Protein 3DXR (pdb70)

CATH classification: 1.10.287.810

Organism: Saccharomyces cerevisiae (strain ATCC 204508 / S288c) (NCBI:txid559292)

Radius of gyration: 17.98 Å; Cα contacts (8 Å, |Δi|>4): 72; chains: 2; bounding box: 38×53×48 Å

Structure (mmCIF, N/CA/C/O backbone):
data_3DXR
#
_entry.id   3DXR
#
_cell.length_a   58.198
_cell.length_b   58.198
_cell.length_c   243.731
_cell.angle_alpha   90.000
_cell.angle_beta   90.000
_cell.angle_gamma   120.000
#
_symmetry.space_group_name_H-M   'H 3 2'
#
loop_
_entity.id
_entity.type
_entity.pdbx_description
1 polymer 'Mitochondrial import inner membrane translocase subunit TIM9'
2 polymer 'Mitochondrial import inner membrane translocase subunit TIM10'
3 water water
#
loop_
_atom_site.group_PDB
_atom_site.id
_atom_site.type_symbol
_atom_site.label_atom_id
_atom_site.label_alt_id
_atom_site.label_comp_id
_atom_site.label_asym_id
_atom_site.label_entity_id
_atom_site.label_seq_id
_atom_site.pdbx_PDB_ins_code
_atom_site.Cartn_x
_atom_site.Cartn_y
_atom_site.Cartn_z
_atom_site.occupancy
_atom_site.B_iso_or_equiv
_atom_site.auth_seq_id
_atom_site.auth_comp_id
_atom_site.auth_asym_id
_atom_site.auth_atom_id
_atom_site.pdbx_PDB_model_num
ATOM 1 N N . PHE A 1 14 ? 16.830 -16.976 -0.063 1.00 129.91 12 PHE A N 1
ATOM 2 C CA . PHE A 1 14 ? 16.952 -18.374 -0.567 1.00 128.80 12 PHE A CA 1
ATOM 3 C C . PHE A 1 14 ? 16.011 -19.315 0.158 1.00 129.94 12 PHE A C 1
ATOM 4 O O . PHE A 1 14 ? 15.186 -18.902 0.974 1.00 130.87 12 PHE A O 1
ATOM 6 N N . GLN A 1 15 ? 16.154 -20.589 -0.179 1.00 130.02 13 GLN A N 1
ATOM 7 C CA . GLN A 1 15 ? 15.398 -21.680 0.411 1.00 128.09 13 GLN A CA 1
ATOM 8 C C . GLN A 1 15 ? 16.527 -22.642 0.736 1.00 128.83 13 GLN A C 1
ATOM 9 O O . GLN A 1 15 ? 16.464 -23.418 1.689 1.00 128.49 13 GLN A O 1
ATOM 11 N N . LYS A 1 16 ? 17.575 -22.553 -0.081 1.00 128.74 14 LYS A N 1
ATOM 12 C CA . LYS A 1 16 ? 18.767 -23.366 0.082 1.00 128.46 14 LYS A CA 1
ATOM 13 C C . LYS A 1 16 ? 19.440 -22.915 1.370 1.00 129.43 14 LYS A C 1
ATOM 14 O O . LYS A 1 16 ? 20.044 -23.719 2.080 1.00 132.23 14 LYS A O 1
ATOM 16 N N . VAL A 1 17 ? 19.332 -21.621 1.665 1.00 128.54 15 VAL A N 1
ATOM 17 C CA . VAL A 1 17 ? 19.914 -21.078 2.884 1.00 124.80 15 VAL A CA 1
ATOM 18 C C . VAL A 1 17 ? 19.180 -21.679 4.074 1.00 121.98 15 VAL A C 1
ATOM 19 O O . VAL A 1 17 ? 19.799 -22.045 5.070 1.00 124.43 15 VAL A O 1
ATOM 23 N N . VAL A 1 18 ? 17.860 -21.789 3.959 1.00 118.19 16 VAL A N 1
ATOM 24 C CA . VAL A 1 18 ? 17.045 -22.349 5.030 1.00 117.37 16 VAL A CA 1
ATOM 25 C C . VAL A 1 18 ? 17.475 -23.777 5.350 1.00 117.03 16 VAL A C 1
ATOM 26 O O . VAL A 1 18 ? 17.636 -24.137 6.516 1.00 117.51 16 VAL A O 1
ATOM 30 N N . GLU A 1 19 ? 17.658 -24.586 4.311 1.00 116.04 17 GLU A N 1
ATOM 31 C CA . GLU A 1 19 ? 18.072 -25.972 4.488 1.00 114.92 17 GLU A CA 1
ATOM 32 C C . GLU A 1 19 ? 19.449 -26.031 5.151 1.00 114.14 17 GLU A C 1
ATOM 33 O O . GLU A 1 19 ? 19.726 -26.921 5.956 1.00 113.73 17 GLU A O 1
ATOM 35 N N . GLN A 1 20 ? 20.308 -25.078 4.805 1.00 112.36 18 GLN A N 1
ATOM 36 C CA . GLN A 1 20 ? 21.645 -25.009 5.380 1.00 111.82 18 GLN A CA 1
ATOM 37 C C . GLN A 1 20 ? 21.527 -24.485 6.806 1.00 112.19 18 GLN A C 1
ATOM 38 O O . GLN A 1 20 ? 22.110 -25.042 7.734 1.00 111.23 18 GLN A O 1
ATOM 40 N N . LYS A 1 21 ? 20.762 -23.409 6.962 1.00 111.48 19 LYS A N 1
ATOM 41 C CA . LYS A 1 21 ? 20.531 -22.791 8.259 1.00 109.79 19 LYS A CA 1
ATOM 42 C C . LYS A 1 21 ? 19.892 -23.800 9.207 1.00 110.84 19 LYS A C 1
ATOM 43 O O . LYS A 1 21 ? 20.150 -23.783 10.407 1.00 112.98 19 LYS A O 1
ATOM 45 N N . GLN A 1 22 ? 19.051 -24.671 8.659 1.00 109.31 20 GLN A N 1
ATOM 46 C CA . GLN A 1 22 ? 18.389 -25.691 9.455 1.00 108.03 20 GLN A CA 1
ATOM 47 C C . GLN A 1 22 ? 19.431 -26.701 9.920 1.00 107.88 20 GLN A C 1
ATOM 48 O O . GLN A 1 22 ? 19.386 -27.177 11.056 1.00 109.38 20 GLN A O 1
ATOM 50 N N . MET A 1 23 ? 20.369 -27.020 9.033 1.00 105.28 21 MET A N 1
ATOM 51 C CA . MET A 1 23 ? 21.432 -27.962 9.349 1.00 102.33 21 MET A CA 1
ATOM 52 C C . MET A 1 23 ? 22.321 -27.361 10.432 1.00 100.67 21 MET A C 1
ATOM 53 O O . MET A 1 23 ? 22.707 -28.042 11.380 1.00 99.44 21 MET A O 1
ATOM 55 N N . LYS A 1 24 ? 22.639 -26.079 10.283 1.00 99.50 22 LYS A N 1
ATOM 56 C CA . LYS A 1 24 ? 23.473 -25.377 11.245 1.00 98.46 22 LYS A CA 1
ATOM 57 C C . LYS A 1 24 ? 22.749 -25.304 12.584 1.00 101.12 22 LYS A C 1
ATOM 58 O O . LYS A 1 24 ? 23.364 -25.430 13.643 1.00 103.89 22 LYS A O 1
ATOM 60 N N . ASP A 1 25 ? 21.437 -25.105 12.521 1.00 99.15 23 ASP A N 1
ATOM 61 C CA . ASP A 1 25 ? 20.605 -25.017 13.713 1.00 97.37 23 ASP A CA 1
ATOM 62 C C . ASP A 1 25 ? 20.650 -26.324 14.498 1.00 95.82 23 ASP A C 1
ATOM 63 O O . ASP A 1 25 ? 20.784 -26.313 15.724 1.00 98.44 23 ASP A O 1
ATOM 65 N N . PHE A 1 26 ? 20.539 -27.446 13.791 1.00 90.50 24 PHE A N 1
ATOM 66 C CA . PHE A 1 26 ? 20.565 -28.752 14.438 1.00 88.66 24 PHE A CA 1
ATOM 67 C C . PHE A 1 26 ? 21.930 -28.994 15.073 1.00 88.30 24 PHE A C 1
ATOM 68 O O . PHE A 1 26 ? 22.033 -29.529 16.177 1.00 88.23 24 PHE A O 1
ATOM 76 N N . MET A 1 27 ? 22.980 -28.611 14.360 1.00 88.46 25 MET A N 1
ATOM 77 C CA . MET A 1 27 ? 24.325 -28.784 14.869 1.00 88.38 25 MET A CA 1
ATOM 78 C C . MET A 1 27 ? 24.472 -27.920 16.108 1.00 87.05 25 MET A C 1
ATOM 79 O O . MET A 1 27 ? 25.327 -28.170 16.956 1.00 90.11 25 MET A O 1
ATOM 84 N N . ARG A 1 28 ? 23.621 -26.905 16.204 1.00 81.91 26 ARG A N 1
ATOM 85 C CA . ARG A 1 28 ? 23.631 -25.993 17.339 1.00 81.91 26 ARG A CA 1
ATOM 86 C C . ARG A 1 28 ? 23.136 -26.694 18.604 1.00 81.66 26 ARG A C 1
ATOM 87 O O . ARG A 1 28 ? 23.897 -26.872 19.554 1.00 83.64 26 ARG A O 1
ATOM 89 N N . LEU A 1 29 ? 21.870 -27.099 18.611 1.00 75.24 27 LEU A N 1
ATOM 90 C CA . LEU A 1 29 ? 21.309 -27.781 19.769 1.00 79.26 27 LEU A CA 1
ATOM 91 C C . LEU A 1 29 ? 22.262 -28.848 20.282 1.00 80.95 27 LEU A C 1
ATOM 92 O O . LEU A 1 29 ? 22.724 -28.788 21.424 1.00 84.82 27 LEU A O 1
ATOM 97 N N . TYR A 1 30 ? 22.548 -29.822 19.425 1.00 78.27 28 TYR A N 1
ATOM 98 C CA . TYR A 1 30 ? 23.440 -30.925 19.761 1.00 74.03 28 TYR A CA 1
ATOM 99 C C . TYR A 1 30 ? 24.646 -30.429 20.553 1.00 71.06 28 TYR A C 1
ATOM 100 O O . TYR A 1 30 ? 24.934 -30.923 21.637 1.00 64.37 28 TYR A O 1
ATOM 109 N N . SER A 1 31 ? 25.333 -29.442 19.992 1.00 70.99 29 SER A N 1
ATOM 110 C CA . SER A 1 31 ? 26.518 -28.856 20.597 1.00 74.20 29 SER A CA 1
ATOM 111 C C . SER A 1 31 ? 26.219 -28.230 21.966 1.00 75.00 29 SER A C 1
ATOM 112 O O . SER A 1 31 ? 26.890 -28.525 22.960 1.00 73.53 29 SER A O 1
ATOM 115 N N . ASN A 1 32 ? 25.208 -27.368 22.005 1.00 73.68 30 ASN A N 1
ATOM 116 C CA . ASN A 1 32 ? 24.804 -26.691 23.231 1.00 73.85 30 ASN A CA 1
ATOM 117 C C . ASN A 1 32 ? 24.359 -27.702 24.270 1.00 71.56 30 ASN A C 1
ATOM 118 O O . ASN A 1 32 ? 24.561 -27.507 25.466 1.00 71.87 30 ASN A O 1
ATOM 123 N N . LEU A 1 33 ? 23.737 -28.777 23.805 1.00 65.80 31 LEU A N 1
ATOM 124 C CA . LEU A 1 33 ? 23.272 -29.816 24.700 1.00 62.20 31 LEU A CA 1
ATOM 125 C C . LEU A 1 33 ? 24.468 -30.529 25.303 1.00 60.22 31 LEU A C 1
ATOM 126 O O . LEU A 1 33 ? 24.533 -30.757 26.507 1.00 63.30 31 LEU A O 1
ATOM 131 N N . VAL A 1 34 ? 25.417 -30.883 24.453 1.00 55.59 32 VAL A N 1
ATOM 132 C CA . VAL A 1 34 ? 26.610 -31.570 24.908 1.00 59.15 32 VAL A CA 1
ATOM 133 C C . VAL A 1 34 ? 27.291 -30.720 25.982 1.00 62.98 32 VAL A C 1
ATOM 134 O O . VAL A 1 34 ? 27.614 -31.210 27.064 1.00 64.80 32 VAL A O 1
ATOM 138 N N . GLU A 1 35 ? 27.485 -29.441 25.673 1.00 61.20 33 GLU A N 1
ATOM 139 C CA . GLU A 1 35 ? 28.126 -28.505 26.581 1.00 58.68 33 GLU A CA 1
ATOM 140 C C . GLU A 1 35 ? 27.340 -28.299 27.871 1.00 58.08 33 GLU A C 1
ATOM 141 O O . GLU A 1 35 ? 27.915 -28.186 28.954 1.00 53.69 33 GLU A O 1
ATOM 147 N N . ARG A 1 36 ? 26.022 -28.244 27.748 1.00 57.66 34 ARG A N 1
ATOM 148 C CA . ARG A 1 36 ? 25.161 -28.055 28.905 1.00 53.44 34 ARG A CA 1
ATOM 149 C C . ARG A 1 36 ? 25.327 -29.218 29.884 1.00 51.11 34 ARG A C 1
ATOM 150 O O . ARG A 1 36 ? 25.569 -29.013 31.080 1.00 50.38 34 ARG A O 1
ATOM 158 N N . CYS A 1 37 ? 25.221 -30.436 29.361 1.00 46.90 35 CYS A N 1
ATOM 159 C CA . CYS A 1 37 ? 25.310 -31.630 30.179 1.00 46.23 35 CYS A CA 1
ATOM 160 C C . CYS A 1 37 ? 26.715 -31.996 30.638 1.00 46.28 35 CYS A C 1
ATOM 161 O O . CYS A 1 37 ? 26.884 -32.644 31.664 1.00 51.56 35 CYS A O 1
ATOM 164 N N . PHE A 1 38 ? 27.727 -31.590 29.890 1.00 44.87 36 PHE A N 1
ATOM 165 C CA . PHE A 1 38 ? 29.085 -31.878 30.318 1.00 47.05 36 PHE A CA 1
ATOM 166 C C . PHE A 1 38 ? 29.403 -30.987 31.518 1.00 42.31 36 PHE A C 1
ATOM 167 O O . PHE A 1 38 ? 30.022 -31.418 32.481 1.00 45.33 36 PHE A O 1
ATOM 175 N N . THR A 1 39 ? 28.970 -29.735 31.437 1.00 46.46 37 THR A N 1
ATOM 176 C CA . THR A 1 39 ? 29.185 -28.753 32.495 1.00 43.41 37 THR A CA 1
ATOM 177 C C . THR A 1 39 ? 28.467 -29.150 33.787 1.00 49.02 37 THR A C 1
ATOM 178 O O . THR A 1 39 ? 29.054 -29.063 34.869 1.00 48.03 37 THR A O 1
ATOM 182 N N . ASP A 1 40 ? 27.214 -29.600 33.684 1.00 42.23 38 ASP A N 1
ATOM 183 C CA . ASP A 1 40 ? 26.461 -29.983 34.887 1.00 43.20 38 ASP A CA 1
ATOM 184 C C . ASP A 1 40 ? 26.684 -31.375 35.448 1.00 48.88 38 ASP A C 1
ATOM 185 O O . ASP A 1 40 ? 26.410 -31.605 36.630 1.00 46.66 38 ASP A O 1
ATOM 190 N N . CYS A 1 41 ? 27.173 -32.300 34.622 1.00 50.41 39 CYS A N 1
ATOM 191 C CA . CYS A 1 41 ? 27.333 -33.689 35.055 1.00 47.25 39 CYS A CA 1
ATOM 192 C C . CYS A 1 41 ? 28.713 -34.274 35.267 1.00 49.25 39 CYS A C 1
ATOM 193 O O . CYS A 1 41 ? 28.915 -35.070 36.187 1.00 49.29 39 CYS A O 1
ATOM 196 N N . VAL A 1 42 ? 29.654 -33.904 34.410 1.00 49.52 40 VAL A N 1
ATOM 197 C CA . VAL A 1 42 ? 30.996 -34.447 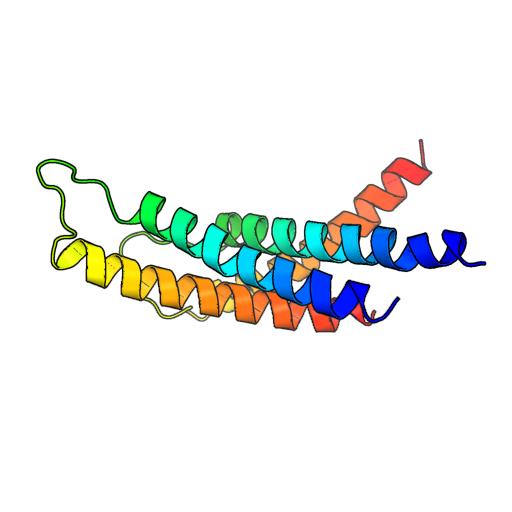34.493 1.00 48.94 40 VAL A CA 1
ATOM 198 C C . VAL A 1 42 ? 31.906 -33.586 35.331 1.00 45.50 40 VAL A C 1
ATOM 199 O O . VAL A 1 42 ? 32.435 -32.597 34.842 1.00 49.48 40 VAL A O 1
ATOM 203 N N . ASN A 1 43 ? 32.100 -33.968 36.592 1.00 52.87 41 ASN A N 1
ATOM 204 C CA . ASN A 1 43 ? 32.961 -33.202 37.500 1.00 52.50 41 ASN A CA 1
ATOM 205 C C . ASN A 1 43 ? 34.121 -33.996 38.069 1.00 54.97 41 ASN A C 1
ATOM 206 O O . ASN A 1 43 ? 34.936 -33.459 38.806 1.00 56.45 41 ASN A O 1
ATOM 211 N N . ASP A 1 44 ? 34.183 -35.282 37.740 1.00 60.82 42 ASP A N 1
ATOM 212 C CA . ASP A 1 44 ? 35.242 -36.141 38.244 1.00 56.77 42 ASP A CA 1
ATOM 213 C C . ASP A 1 44 ? 36.174 -36.460 37.098 1.00 57.73 42 ASP A C 1
ATOM 214 O O . ASP A 1 44 ? 35.728 -36.898 36.038 1.00 57.55 42 ASP A O 1
ATOM 219 N N . PHE A 1 45 ? 37.464 -36.226 37.309 1.00 57.40 43 PHE A N 1
ATOM 220 C CA . PHE A 1 45 ? 38.459 -36.505 36.287 1.00 61.34 43 PHE A CA 1
ATOM 221 C C . PHE A 1 45 ? 39.598 -37.358 36.827 1.00 61.19 43 PHE A C 1
ATOM 222 O O . PHE A 1 45 ? 40.762 -37.154 36.491 1.00 68.27 43 PHE A O 1
ATOM 230 N N . THR A 1 46 ? 39.249 -38.316 37.674 1.00 59.97 44 THR A N 1
ATOM 231 C CA . THR A 1 46 ? 40.234 -39.229 38.238 1.00 61.78 44 THR A CA 1
ATOM 232 C C . THR A 1 46 ? 40.383 -40.376 37.232 1.00 63.33 44 THR A C 1
ATOM 233 O O . THR A 1 46 ? 41.291 -41.193 37.331 1.00 67.02 44 THR A O 1
ATOM 237 N N . THR A 1 47 ? 39.481 -40.405 36.255 1.00 64.60 45 THR A N 1
ATOM 238 C CA . THR A 1 47 ? 39.468 -41.427 35.212 1.00 64.64 45 THR A CA 1
ATOM 239 C C . THR A 1 47 ? 39.142 -40.776 33.867 1.00 67.15 45 THR A C 1
ATOM 240 O O . THR A 1 47 ? 38.836 -39.584 33.810 1.00 69.48 45 THR A O 1
ATOM 244 N N . SER A 1 48 ? 39.191 -41.569 32.799 1.00 62.56 46 SER A N 1
ATOM 245 C CA . SER A 1 48 ? 38.909 -41.105 31.445 1.00 64.91 46 SER A CA 1
ATOM 246 C C . SER A 1 48 ? 37.536 -41.562 30.931 1.00 65.81 46 SER A C 1
ATOM 247 O O . SER A 1 48 ? 37.169 -41.306 29.780 1.00 63.82 46 SER A O 1
ATOM 250 N N . LYS A 1 49 ? 36.777 -42.242 31.778 1.00 65.31 47 LYS A N 1
ATOM 251 C CA . LYS A 1 49 ? 35.470 -42.723 31.365 1.00 67.27 47 LYS A CA 1
ATOM 252 C C . LYS A 1 49 ? 34.349 -42.298 32.298 1.00 63.12 47 LYS A C 1
ATOM 253 O O . LYS A 1 49 ? 34.534 -42.202 33.507 1.00 62.02 47 LYS A O 1
ATOM 259 N N . LEU A 1 50 ? 33.181 -42.052 31.718 1.00 57.22 48 LEU A N 1
ATOM 260 C CA . LEU A 1 50 ? 32.017 -41.651 32.483 1.00 57.64 48 LEU A CA 1
ATOM 261 C C . LEU A 1 50 ? 31.627 -42.745 33.452 1.00 57.46 48 LEU A C 1
ATOM 262 O O . LEU A 1 50 ? 31.585 -43.911 33.082 1.00 68.48 48 LEU A O 1
ATOM 267 N N . THR A 1 51 ? 31.341 -42.369 34.692 1.00 62.48 49 THR A N 1
ATOM 268 C CA . THR A 1 51 ? 30.923 -43.338 35.693 1.00 66.69 49 THR A CA 1
ATOM 269 C C . THR A 1 51 ? 29.473 -43.703 35.378 1.00 72.92 49 THR A C 1
ATOM 270 O O . THR A 1 51 ? 28.945 -43.316 34.333 1.00 79.05 49 THR A O 1
ATOM 274 N N . ASN A 1 52 ? 28.826 -44.430 36.279 1.00 68.38 50 ASN A N 1
ATOM 275 C CA . ASN A 1 52 ? 27.446 -44.826 36.055 1.00 73.80 50 ASN A CA 1
ATOM 276 C C . ASN A 1 52 ? 26.570 -43.609 36.274 1.00 72.01 50 ASN A C 1
ATOM 277 O O . ASN A 1 52 ? 25.655 -43.316 35.494 1.00 73.11 50 ASN A O 1
ATOM 282 N N . LYS A 1 53 ? 26.889 -42.895 37.346 1.00 69.47 51 LYS A N 1
ATOM 283 C CA . LYS A 1 53 ? 26.181 -41.698 37.755 1.00 59.54 51 LYS A CA 1
ATOM 284 C C . LYS A 1 53 ? 26.255 -40.565 36.742 1.00 62.05 51 LYS A C 1
ATOM 285 O O . LYS A 1 53 ? 25.277 -39.847 36.538 1.00 58.60 51 LYS A O 1
ATOM 291 N N . GLU A 1 54 ? 27.410 -40.402 36.103 1.00 59.73 52 GLU A N 1
ATOM 292 C CA . GLU A 1 54 ? 27.556 -39.333 35.131 1.00 60.78 52 GLU A CA 1
ATOM 293 C C . GLU A 1 54 ? 26.698 -39.589 33.894 1.00 60.67 52 GLU A C 1
ATOM 294 O O . GLU A 1 54 ? 26.179 -38.645 33.292 1.00 62.84 52 GLU A O 1
ATOM 300 N N . GLN A 1 55 ? 26.517 -40.856 33.528 1.00 58.97 53 GLN A N 1
ATOM 301 C CA . GLN A 1 55 ? 25.705 -41.181 32.355 1.00 58.99 53 GLN A CA 1
ATOM 302 C C . GLN A 1 55 ? 24.236 -40.953 32.658 1.00 58.86 53 GLN A C 1
ATOM 303 O O . GLN A 1 55 ? 23.494 -40.438 31.827 1.00 59.70 53 GLN A O 1
ATOM 309 N N . THR A 1 56 ? 23.815 -41.351 33.851 1.00 63.89 54 THR A N 1
ATOM 310 C CA . THR A 1 56 ? 22.434 -41.150 34.245 1.00 66.75 54 THR A CA 1
ATOM 311 C C . THR A 1 56 ? 22.186 -39.640 34.254 1.00 64.64 54 THR A C 1
ATOM 312 O O . THR A 1 56 ? 21.253 -39.153 33.622 1.00 63.65 54 THR A O 1
ATOM 316 N N . CYS A 1 57 ? 23.032 -38.904 34.970 1.00 60.01 55 CYS A N 1
ATOM 317 C CA . CYS A 1 57 ? 22.911 -37.453 35.032 1.00 59.05 55 CYS A CA 1
ATOM 318 C C . CYS A 1 57 ? 22.779 -36.890 33.607 1.00 59.51 55 CYS A C 1
ATOM 319 O O . CYS A 1 57 ? 21.915 -36.050 33.338 1.00 62.69 55 CYS A O 1
ATOM 322 N N . ILE A 1 58 ? 23.627 -37.355 32.694 1.00 55.17 56 ILE A N 1
ATOM 323 C CA . ILE A 1 58 ? 23.572 -36.890 31.307 1.00 58.14 56 ILE A CA 1
ATOM 324 C C . ILE A 1 58 ? 22.256 -37.312 30.658 1.00 62.09 56 ILE A C 1
ATOM 325 O O . ILE A 1 58 ? 21.757 -36.650 29.749 1.00 58.09 56 ILE A O 1
ATOM 330 N N . MET A 1 59 ? 21.697 -38.424 31.124 1.00 62.90 57 MET A N 1
ATOM 331 C CA . MET A 1 59 ? 20.435 -38.909 30.585 1.00 62.28 57 MET A CA 1
ATOM 332 C C . MET A 1 59 ? 19.342 -37.915 30.975 1.00 61.75 57 MET A C 1
ATOM 333 O O . MET A 1 59 ? 18.607 -37.420 30.122 1.00 61.32 57 MET A O 1
ATOM 338 N N . LYS A 1 60 ? 19.254 -37.617 32.269 1.00 61.16 58 LYS A N 1
ATOM 339 C CA . LYS A 1 60 ? 18.265 -36.673 32.775 1.00 58.44 58 LYS A CA 1
ATOM 340 C C . LYS A 1 60 ? 18.471 -35.280 32.184 1.00 60.16 58 LYS A C 1
ATOM 341 O O . LYS A 1 60 ? 17.516 -34.652 31.723 1.00 66.48 58 LYS A O 1
ATOM 347 N N . CYS A 1 61 ? 19.713 -34.796 32.196 1.00 59.68 59 CYS A N 1
ATOM 348 C CA . CYS A 1 61 ? 20.015 -33.475 31.638 1.00 56.06 59 CYS A CA 1
ATOM 349 C C . CYS A 1 61 ? 19.547 -33.420 30.186 1.00 55.44 59 CYS A C 1
ATOM 350 O O . CYS A 1 61 ? 18.894 -32.466 29.772 1.00 58.80 59 CYS A O 1
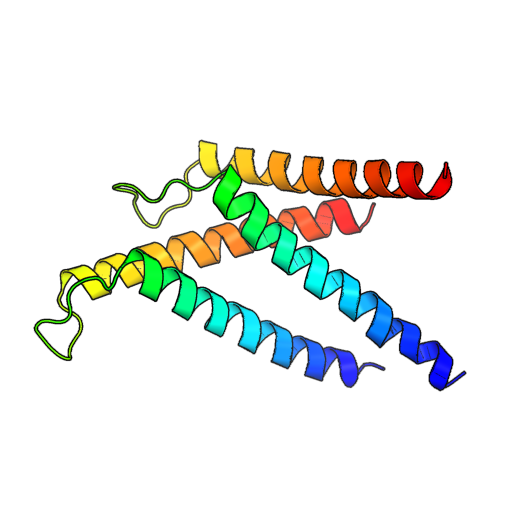ATOM 353 N N . SER A 1 62 ? 19.882 -34.452 29.420 1.00 58.54 60 SER A N 1
ATOM 354 C CA . SER A 1 62 ? 19.492 -34.538 28.011 1.00 63.62 60 SER A CA 1
ATOM 355 C C . SER A 1 62 ? 17.990 -34.354 27.855 1.00 62.60 60 SER A C 1
ATOM 356 O O . SER A 1 62 ? 17.516 -33.551 27.049 1.00 58.31 60 SER A O 1
ATOM 359 N N . GLU A 1 63 ? 17.252 -35.129 28.638 1.00 64.94 61 GLU A N 1
ATOM 360 C CA . GLU A 1 63 ? 15.805 -35.106 28.612 1.00 69.25 61 GLU A CA 1
ATOM 361 C C . GLU A 1 63 ? 15.270 -33.741 28.997 1.00 67.16 61 GLU A C 1
ATOM 362 O O . GLU A 1 63 ? 14.531 -33.119 28.235 1.00 67.72 61 GLU A O 1
ATOM 368 N N . LYS A 1 64 ? 15.652 -33.280 30.184 1.00 65.29 62 LYS A N 1
ATOM 369 C CA . LYS A 1 64 ? 15.206 -31.987 30.687 1.00 57.91 62 LYS A CA 1
ATOM 370 C C . LYS A 1 64 ? 15.456 -30.865 29.694 1.00 56.26 62 LYS A C 1
ATOM 371 O O . LYS A 1 64 ? 14.583 -30.034 29.461 1.00 63.38 62 LYS A O 1
ATOM 377 N N . PHE A 1 65 ? 16.650 -30.846 29.113 1.00 55.15 63 PHE A N 1
ATOM 378 C CA . PHE A 1 65 ? 17.008 -29.809 28.165 1.00 55.67 63 PHE A CA 1
ATOM 379 C C . PHE A 1 65 ? 16.210 -29.879 26.882 1.00 55.57 63 PHE A C 1
ATOM 380 O O . PHE A 1 65 ? 15.712 -28.861 26.412 1.00 62.32 63 PHE A O 1
ATOM 388 N N . LEU A 1 66 ? 16.084 -31.074 26.311 1.00 66.06 64 LEU A N 1
ATOM 389 C CA . LEU A 1 66 ? 15.310 -31.244 25.077 1.00 66.64 64 LEU A CA 1
ATOM 390 C C . LEU A 1 66 ? 13.858 -30.858 25.319 1.00 62.83 64 LEU A C 1
ATOM 391 O O . LEU A 1 66 ? 13.235 -30.190 24.489 1.00 64.91 64 LEU A O 1
ATOM 396 N N . LYS A 1 67 ? 13.321 -31.269 26.461 1.00 55.94 65 LYS A N 1
ATOM 397 C CA . LYS A 1 67 ? 11.943 -30.931 26.796 1.00 64.50 65 LYS A CA 1
ATOM 398 C C . LYS A 1 67 ? 11.827 -29.403 26.879 1.00 69.72 65 LYS A C 1
ATOM 399 O O . LYS A 1 67 ? 11.008 -28.795 26.184 1.00 73.96 65 LYS A O 1
ATOM 401 N N . HIS A 1 68 ? 12.659 -28.795 27.725 1.00 67.53 66 HIS A N 1
ATOM 402 C CA . HIS A 1 68 ? 12.692 -27.346 27.900 1.00 59.59 66 HIS A CA 1
ATOM 403 C C . HIS A 1 68 ? 12.792 -26.659 26.542 1.00 61.81 66 HIS A C 1
ATOM 404 O O . HIS A 1 68 ? 12.061 -25.720 26.242 1.00 64.83 66 HIS A O 1
ATOM 411 N N . SER A 1 69 ? 13.721 -27.146 25.733 1.00 59.93 67 SER A N 1
ATOM 412 C CA . SER A 1 69 ? 13.969 -26.603 24.414 1.00 64.92 67 SER A CA 1
ATOM 413 C C . SER A 1 69 ? 12.751 -26.765 23.504 1.00 71.21 67 SER A C 1
ATOM 414 O O . SER A 1 69 ? 12.527 -25.962 22.588 1.00 68.90 67 SER A O 1
ATOM 417 N N . GLU A 1 70 ? 11.967 -27.807 23.767 1.00 74.07 68 GLU A N 1
ATOM 418 C CA . GLU A 1 70 ? 10.762 -28.091 22.993 1.00 73.43 68 GLU A CA 1
ATOM 419 C C . GLU A 1 70 ? 9.671 -27.097 23.368 1.00 70.48 68 GLU A C 1
ATOM 420 O O . GLU A 1 70 ? 9.078 -26.446 22.511 1.00 73.69 68 GLU A O 1
ATOM 426 N N . ARG A 1 71 ? 9.416 -26.989 24.663 1.00 68.04 69 ARG A N 1
ATOM 427 C CA . ARG A 1 71 ? 8.403 -26.083 25.177 1.00 65.35 69 ARG A CA 1
ATOM 428 C C . ARG A 1 71 ? 8.650 -24.652 24.679 1.00 67.60 69 ARG A C 1
ATOM 429 O O . ARG A 1 71 ? 7.754 -24.030 24.110 1.00 67.13 69 ARG A O 1
ATOM 437 N N . VAL A 1 72 ? 9.864 -24.138 24.883 1.00 66.67 70 VAL A N 1
ATOM 438 C CA . VAL A 1 72 ? 10.194 -22.777 24.453 1.00 66.58 70 VAL A CA 1
ATOM 439 C C . VAL A 1 72 ? 9.975 -22.615 22.951 1.00 71.60 70 VAL A C 1
ATOM 440 O O . VAL A 1 72 ? 9.555 -21.556 22.486 1.00 71.31 70 VAL A O 1
ATOM 444 N N . GLY A 1 73 ? 10.256 -23.668 22.193 1.00 76.50 71 GLY A N 1
ATOM 445 C CA . GLY A 1 73 ? 10.053 -23.603 20.759 1.00 76.49 71 GLY A CA 1
ATOM 446 C C . GLY A 1 73 ? 8.577 -23.440 20.438 1.00 79.26 71 GLY A C 1
ATOM 447 O O . GLY A 1 73 ? 8.205 -22.710 19.519 1.00 79.89 71 GLY A O 1
ATOM 448 N N . GLN A 1 74 ? 7.731 -24.120 21.205 1.00 76.31 72 GLN A N 1
ATOM 449 C CA . GLN A 1 74 ? 6.292 -24.048 21.003 1.00 79.78 72 GLN A CA 1
ATOM 450 C C . GLN A 1 74 ? 5.785 -22.638 21.291 1.00 82.84 72 GLN A C 1
ATOM 451 O O . GLN A 1 74 ? 5.022 -22.072 20.512 1.00 87.07 72 GLN A O 1
ATOM 457 N N . ARG A 1 75 ? 6.210 -22.072 22.415 1.00 82.45 73 ARG A N 1
ATOM 458 C CA . ARG A 1 75 ? 5.793 -20.726 22.777 1.00 80.27 73 ARG A CA 1
ATOM 459 C C . ARG A 1 75 ? 6.353 -19.740 21.764 1.00 79.71 73 ARG A C 1
ATOM 460 O O . ARG A 1 75 ? 5.689 -18.783 21.377 1.00 81.99 73 ARG A O 1
ATOM 468 N N . PHE A 1 76 ? 7.585 -19.986 21.338 1.00 81.30 74 PHE A N 1
ATOM 469 C CA . PHE A 1 76 ? 8.261 -19.121 20.385 1.00 85.85 74 PHE A CA 1
ATOM 470 C C . PHE A 1 76 ? 7.496 -19.016 19.071 1.00 94.81 74 PHE A C 1
ATOM 471 O O . PHE A 1 76 ? 7.532 -17.980 18.407 1.00 96.73 74 PHE A O 1
ATOM 479 N N . GLN A 1 77 ? 6.805 -20.088 18.695 1.00 99.31 75 GLN A N 1
ATOM 480 C CA . GLN A 1 77 ? 6.039 -20.097 17.452 1.00 100.34 75 GLN A CA 1
ATOM 481 C C . GLN A 1 77 ? 4.722 -19.349 17.612 1.00 99.24 75 GLN A C 1
ATOM 482 O O . GLN A 1 77 ? 4.300 -18.616 16.721 1.00 102.26 75 GLN A O 1
ATOM 488 N N . GLU A 1 78 ? 4.073 -19.539 18.754 1.00 98.87 76 GLU A N 1
ATOM 489 C CA . GLU A 1 78 ? 2.810 -18.873 19.022 1.00 101.87 76 GLU A CA 1
ATOM 490 C C . GLU A 1 78 ? 3.007 -17.361 19.006 1.00 107.07 76 GLU A C 1
ATOM 491 O O . GLU A 1 78 ? 2.395 -16.651 18.208 1.00 110.11 76 GLU A O 1
ATOM 497 N N . GLN A 1 79 ? 3.872 -16.878 19.893 1.00 111.35 77 GLN A N 1
ATOM 498 C CA . GLN A 1 79 ? 4.161 -15.452 20.010 1.00 111.66 77 GLN A CA 1
ATOM 499 C C . GLN A 1 79 ? 4.850 -14.885 18.772 1.00 111.11 77 GLN A C 1
ATOM 500 O O . GLN A 1 79 ? 4.939 -13.670 18.607 1.00 112.33 77 GLN A O 1
ATOM 502 N N . ASN A 1 80 ? 5.333 -15.760 17.900 1.00 112.42 78 ASN A N 1
ATOM 503 C CA . ASN A 1 80 ? 6.013 -15.312 16.692 1.00 113.74 78 ASN A CA 1
ATOM 504 C C . ASN A 1 80 ? 5.009 -14.909 15.616 1.00 114.87 78 ASN A C 1
ATOM 505 O O . ASN A 1 80 ? 5.257 -13.988 14.838 1.00 115.30 78 ASN A O 1
ATOM 510 N N . ALA A 1 81 ? 3.874 -15.600 15.581 1.00 116.62 79 ALA A N 1
ATOM 511 C CA . ALA A 1 81 ? 2.831 -15.316 14.601 1.00 118.20 79 ALA A CA 1
ATOM 512 C C . ALA A 1 81 ? 2.153 -13.976 14.876 1.00 119.06 79 ALA A C 1
ATOM 513 O O . ALA A 1 81 ? 1.437 -13.447 14.025 1.00 121.17 79 ALA A O 1
ATOM 515 N N . ALA A 1 82 ? 2.380 -13.432 16.066 1.00 117.43 80 ALA A N 1
ATOM 516 C CA . ALA A 1 82 ? 1.787 -12.156 16.449 1.00 116.55 80 ALA A CA 1
ATOM 517 C C . ALA A 1 82 ? 2.809 -11.027 16.356 1.00 116.17 80 ALA A C 1
ATOM 518 O O . ALA A 1 82 ? 3.779 -11.196 15.588 1.00 116.26 80 ALA A O 1
ATOM 520 N N . SER B 2 17 ? 15.469 -8.188 -6.102 1.00 153.34 15 SER B N 1
ATOM 521 C CA . SER B 2 17 ? 16.932 -7.961 -5.918 1.00 152.82 15 SER B CA 1
ATOM 522 C C . SER B 2 17 ? 17.599 -9.157 -5.248 1.00 153.01 15 SER B C 1
ATOM 523 O O . SER B 2 17 ? 17.160 -9.620 -4.193 1.00 152.93 15 SER B O 1
ATOM 525 N N . GLN B 2 18 ? 18.663 -9.650 -5.874 1.00 152.96 16 GLN B N 1
ATOM 526 C CA . GLN B 2 18 ? 19.405 -10.794 -5.363 1.00 152.31 16 GLN B CA 1
ATOM 527 C C . GLN B 2 18 ? 19.981 -10.501 -3.985 1.00 151.74 16 GLN B C 1
ATOM 528 O O . GLN B 2 18 ? 19.853 -11.306 -3.070 1.00 153.17 16 GLN B O 1
ATOM 530 N N . GLN B 2 19 ? 20.621 -9.346 -3.841 1.00 150.50 17 GLN B N 1
ATOM 531 C CA . GLN B 2 19 ? 21.206 -8.969 -2.563 1.00 148.14 17 GLN B CA 1
ATOM 532 C C . GLN B 2 19 ? 20.105 -8.651 -1.556 1.00 146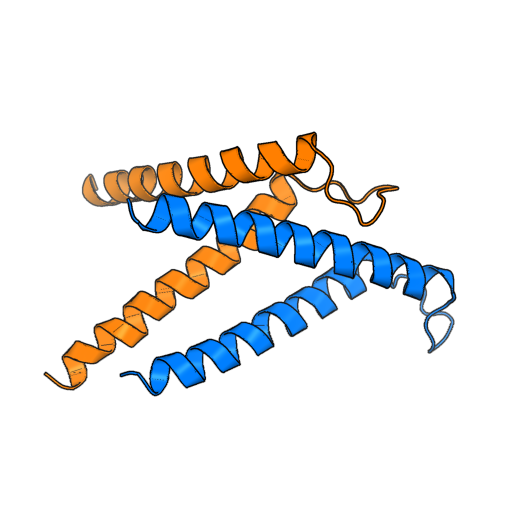.12 17 GLN B C 1
ATOM 533 O O . GLN B 2 19 ? 20.302 -8.786 -0.353 1.00 146.38 17 GLN B O 1
ATOM 535 N N . LYS B 2 20 ? 18.944 -8.228 -2.043 1.00 142.84 18 LYS B N 1
ATOM 536 C CA . LYS B 2 20 ? 17.845 -7.917 -1.143 1.00 139.92 18 LYS B CA 1
ATOM 537 C C . LYS B 2 20 ? 17.444 -9.171 -0.375 1.00 138.03 18 LYS B C 1
ATOM 538 O O . LYS B 2 20 ? 17.101 -9.098 0.805 1.00 140.15 18 LYS B O 1
ATOM 540 N N . ILE B 2 21 ? 17.489 -10.320 -1.043 1.00 133.14 19 ILE B N 1
ATOM 541 C CA . ILE B 2 21 ? 17.132 -11.564 -0.381 1.00 127.34 19 ILE B CA 1
ATOM 542 C C . ILE B 2 21 ? 18.042 -11.748 0.823 1.00 125.55 19 ILE B C 1
ATOM 543 O O . ILE B 2 21 ? 17.707 -12.471 1.755 1.00 125.66 19 ILE B O 1
ATOM 548 N N . GLN B 2 22 ? 19.196 -11.084 0.799 1.00 123.28 20 GLN B N 1
ATOM 549 C CA . GLN B 2 22 ? 20.141 -11.154 1.912 1.00 121.63 20 GLN B CA 1
ATOM 550 C C . GLN B 2 22 ? 19.358 -10.925 3.201 1.00 120.64 20 GLN B C 1
ATOM 551 O O . GLN B 2 22 ? 19.789 -11.316 4.284 1.00 120.91 20 GLN B O 1
ATOM 557 N N . ALA B 2 23 ? 18.197 -10.290 3.065 1.00 120.44 21 ALA B N 1
ATOM 558 C CA . ALA B 2 23 ? 17.316 -10.011 4.192 1.00 121.69 21 ALA B CA 1
ATOM 559 C C . ALA B 2 23 ? 16.902 -11.303 4.883 1.00 122.23 21 ALA B C 1
ATOM 560 O O . ALA B 2 23 ? 16.793 -11.354 6.108 1.00 125.76 21 ALA B O 1
ATOM 562 N N . ALA B 2 24 ? 16.658 -12.341 4.092 1.00 121.65 22 ALA B N 1
ATOM 563 C CA . ALA B 2 24 ? 16.264 -13.635 4.631 1.00 120.01 22 ALA B CA 1
ATOM 564 C C . ALA B 2 24 ? 17.381 -14.180 5.495 1.00 118.56 22 ALA B C 1
ATOM 565 O O . ALA B 2 24 ? 17.152 -14.723 6.568 1.00 120.16 22 ALA B O 1
ATOM 567 N N . GLU B 2 25 ? 18.603 -14.028 5.012 1.00 115.54 23 GLU B N 1
ATOM 568 C CA . GLU B 2 25 ? 19.769 -14.491 5.749 1.00 113.08 23 GLU B CA 1
ATOM 569 C C . GLU B 2 25 ? 19.928 -13.628 6.990 1.00 110.91 23 GLU B C 1
ATOM 570 O O . GLU B 2 25 ? 20.195 -14.131 8.075 1.00 112.88 23 GLU B O 1
ATOM 572 N N . ALA B 2 26 ? 19.737 -12.324 6.814 1.00 107.70 24 ALA B N 1
ATOM 573 C CA . ALA B 2 26 ? 19.854 -11.363 7.900 1.00 104.97 24 ALA B CA 1
ATOM 574 C C . ALA B 2 26 ? 18.755 -11.531 8.941 1.00 104.69 24 ALA B C 1
ATOM 575 O O . ALA B 2 26 ? 19.022 -11.532 10.143 1.00 107.06 24 ALA B O 1
ATOM 577 N N . GLU B 2 27 ? 17.520 -11.668 8.475 1.00 102.38 25 GLU B N 1
ATOM 578 C CA . GLU B 2 27 ? 16.378 -11.835 9.361 1.00 103.26 25 GLU B CA 1
ATOM 579 C C . GLU B 2 27 ? 16.417 -13.187 10.062 1.00 104.25 25 GLU B C 1
ATOM 580 O O . GLU B 2 27 ? 16.379 -13.256 11.287 1.00 108.08 25 GLU B O 1
ATOM 582 N N . LEU B 2 28 ? 16.492 -14.260 9.282 1.00 102.71 26 LEU B N 1
ATOM 583 C CA . LEU B 2 28 ? 16.550 -15.599 9.854 1.00 101.78 26 LEU B CA 1
ATOM 584 C C . LEU B 2 28 ? 17.788 -15.707 10.736 1.00 97.68 26 LEU B C 1
ATOM 585 O O . LEU B 2 28 ? 17.896 -16.609 11.565 1.00 93.67 26 LEU B O 1
ATOM 590 N N . ASP B 2 29 ? 18.722 -14.782 10.544 1.00 98.21 27 ASP B N 1
ATOM 591 C CA . ASP B 2 29 ? 19.936 -14.758 11.339 1.00 101.86 27 ASP B CA 1
ATOM 592 C C . ASP B 2 29 ? 19.560 -14.275 12.736 1.00 102.57 27 ASP B C 1
ATOM 593 O O . ASP B 2 29 ? 19.930 -14.889 13.735 1.00 102.59 27 ASP B O 1
ATOM 595 N N . LEU B 2 30 ? 18.809 -13.178 12.793 1.00 100.48 28 LEU B N 1
ATOM 596 C CA . LEU B 2 30 ? 18.383 -12.616 14.067 1.00 101.19 28 LEU B CA 1
ATOM 597 C C . LEU B 2 30 ? 17.304 -13.465 14.729 1.00 100.77 28 LEU B C 1
ATOM 598 O O . LEU B 2 30 ? 17.184 -13.479 15.953 1.00 104.14 28 LEU B O 1
ATOM 603 N N . VAL B 2 31 ? 16.519 -14.169 13.922 1.00 99.18 29 VAL B N 1
ATOM 604 C CA . VAL B 2 31 ? 15.452 -15.012 14.447 1.00 94.84 29 VAL B CA 1
ATOM 605 C C . VAL B 2 31 ? 16.041 -16.229 15.146 1.00 92.38 29 VAL B C 1
ATOM 606 O O . VAL B 2 31 ? 15.562 -16.649 16.202 1.00 92.18 29 VAL B O 1
ATOM 610 N N . THR B 2 32 ? 17.079 -16.798 14.548 1.00 88.19 30 THR B N 1
ATOM 611 C CA . THR B 2 32 ? 17.737 -17.962 15.119 1.00 87.83 30 THR B CA 1
ATOM 612 C C . THR B 2 32 ? 18.496 -17.543 16.378 1.00 84.68 30 THR B C 1
ATOM 613 O O . THR B 2 32 ? 18.353 -18.153 17.434 1.00 81.11 30 THR B O 1
ATOM 617 N N . ASP B 2 33 ? 19.282 -16.479 16.258 1.00 84.19 31 ASP B N 1
ATOM 618 C CA . ASP B 2 33 ? 20.064 -15.972 17.377 1.00 85.37 31 ASP B CA 1
ATOM 619 C C . ASP B 2 33 ? 19.179 -15.624 18.577 1.00 80.49 31 ASP B C 1
ATOM 620 O O . ASP B 2 33 ? 19.496 -15.972 19.713 1.00 77.73 31 ASP B O 1
ATOM 625 N N . MET B 2 34 ? 18.074 -14.937 18.317 1.00 77.92 32 MET B N 1
ATOM 626 C CA . MET B 2 34 ? 17.155 -14.557 19.379 1.00 78.02 32 MET B CA 1
ATOM 627 C C . MET B 2 34 ? 16.597 -15.803 20.056 1.00 77.49 32 MET B C 1
ATOM 628 O O . MET B 2 34 ? 16.587 -15.898 21.282 1.00 83.21 32 MET B O 1
ATOM 633 N N . PHE B 2 35 ? 16.126 -16.750 19.250 1.00 73.27 33 PHE B N 1
ATOM 634 C CA . PHE B 2 35 ? 15.572 -17.996 19.766 1.00 61.39 33 PHE B CA 1
ATOM 635 C C . PHE B 2 35 ? 16.570 -18.709 20.683 1.00 60.33 33 PHE B C 1
ATOM 636 O O . PHE B 2 35 ? 16.183 -19.314 21.682 1.00 64.64 33 PHE B O 1
ATOM 644 N N . ASN B 2 36 ? 17.852 -18.639 20.340 1.00 58.13 34 ASN B N 1
ATOM 645 C CA . ASN B 2 36 ? 18.889 -19.282 21.142 1.00 62.66 34 ASN B CA 1
ATOM 646 C C . ASN B 2 36 ? 19.140 -18.548 22.456 1.00 66.38 34 ASN B C 1
ATOM 647 O O . ASN B 2 36 ? 19.396 -19.173 23.483 1.00 63.01 34 ASN B O 1
ATOM 652 N N . LYS B 2 37 ? 19.077 -17.222 22.421 1.00 63.62 35 LYS B N 1
ATOM 653 C CA . LYS B 2 37 ? 19.267 -16.444 23.632 1.00 65.24 35 LYS B CA 1
ATOM 654 C C . LYS B 2 37 ? 18.071 -16.729 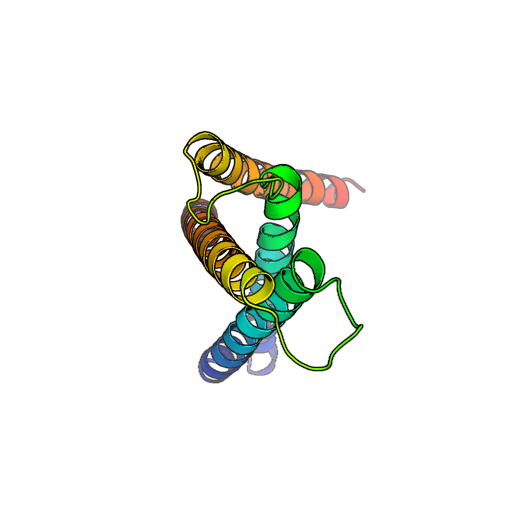24.535 1.00 64.64 35 LYS B C 1
ATOM 655 O O . LYS B 2 37 ? 18.203 -16.873 25.752 1.00 63.49 35 LYS B O 1
ATOM 661 N N . LEU B 2 38 ? 16.906 -16.821 23.905 1.00 63.55 36 LEU B N 1
ATOM 662 C CA . LEU B 2 38 ? 15.649 -17.093 24.580 1.00 58.93 36 LEU B CA 1
ATOM 663 C C . LEU B 2 38 ? 15.761 -18.412 25.329 1.00 59.79 36 LEU B C 1
ATOM 664 O O . LEU B 2 38 ? 15.466 -18.498 26.516 1.00 60.18 36 LEU B O 1
ATOM 669 N N . VAL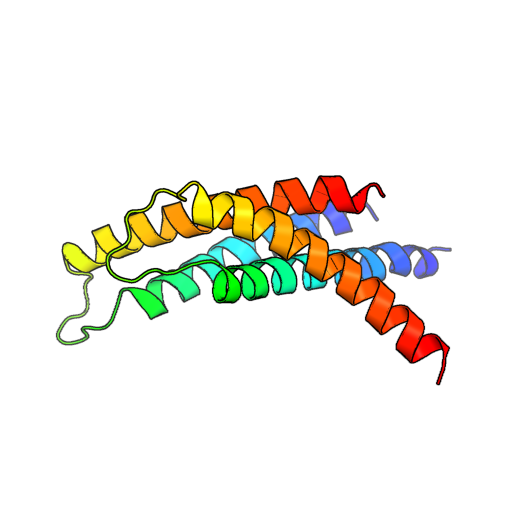 B 2 39 ? 16.198 -19.443 24.617 1.00 60.55 37 VAL B N 1
ATOM 670 C CA . VAL B 2 39 ? 16.350 -20.768 25.195 1.00 52.78 37 VAL B CA 1
ATOM 671 C C . VAL B 2 39 ? 17.297 -20.762 26.381 1.00 50.78 37 VAL B C 1
ATOM 672 O O . VAL B 2 39 ? 17.003 -21.348 27.421 1.00 53.62 37 VAL B O 1
ATOM 676 N N . ASN B 2 40 ? 18.443 -20.114 26.220 1.00 50.59 38 ASN B N 1
ATOM 677 C CA . ASN B 2 40 ? 19.424 -20.066 27.290 1.00 54.36 38 ASN B CA 1
ATOM 678 C C . ASN B 2 40 ? 18.998 -19.168 28.450 1.00 56.39 38 ASN B C 1
ATOM 679 O O . ASN B 2 40 ? 19.211 -19.495 29.620 1.00 51.70 38 ASN B O 1
ATOM 684 N N . ASN B 2 41 ? 18.388 -18.039 28.117 1.00 55.33 39 ASN B N 1
ATOM 685 C CA . ASN B 2 41 ? 17.934 -17.112 29.127 1.00 50.39 39 ASN B CA 1
ATOM 686 C C . ASN B 2 41 ? 16.881 -17.744 30.018 1.00 48.99 39 ASN B C 1
ATOM 687 O O . ASN B 2 41 ? 17.044 -17.796 31.246 1.00 46.50 39 ASN B O 1
ATOM 692 N N . CYS B 2 42 ? 15.811 -18.232 29.394 1.00 48.45 40 CYS B N 1
ATOM 693 C CA . CYS B 2 4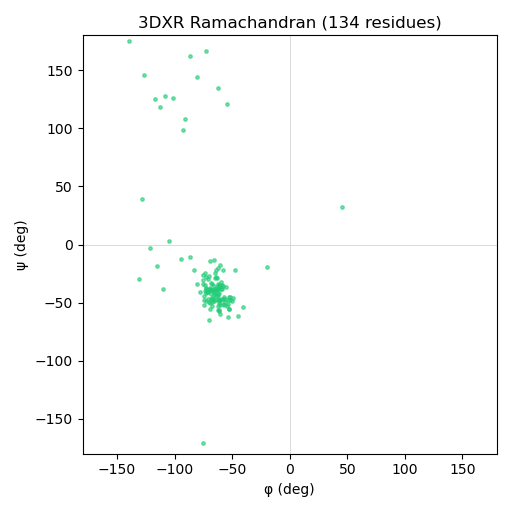2 ? 14.710 -18.857 30.113 1.00 47.99 40 CYS B CA 1
ATOM 694 C C . CYS B 2 42 ? 15.086 -20.112 30.872 1.00 48.89 40 CYS B C 1
ATOM 695 O O . CYS B 2 42 ? 14.384 -20.507 31.801 1.00 53.67 40 CYS B O 1
ATOM 698 N N . TYR B 2 43 ? 16.200 -20.729 30.495 1.00 45.41 41 TYR B N 1
ATOM 699 C CA . TYR B 2 43 ? 16.672 -21.914 31.194 1.00 48.51 41 TYR B CA 1
ATOM 700 C C . TYR B 2 43 ? 17.176 -21.476 32.574 1.00 55.22 41 TYR B C 1
ATOM 701 O O . TYR B 2 43 ? 16.860 -22.090 33.589 1.00 54.05 41 TYR B O 1
ATOM 710 N N . LYS B 2 44 ? 17.974 -20.409 32.584 1.00 58.79 42 LYS B N 1
ATOM 711 C CA . LYS B 2 44 ? 18.551 -19.845 33.797 1.00 59.81 42 LYS B CA 1
ATOM 712 C C . LYS B 2 44 ? 17.478 -19.258 34.710 1.00 61.45 42 LYS B C 1
ATOM 713 O O . LYS B 2 44 ? 17.588 -19.323 35.933 1.00 56.49 42 LYS B O 1
ATOM 719 N N . LYS B 2 45 ? 16.448 -18.672 34.109 1.00 55.79 43 LYS B N 1
ATOM 720 C CA . LYS B 2 45 ? 15.364 -18.069 34.880 1.00 56.07 43 LYS B CA 1
ATOM 721 C C . LYS B 2 45 ? 14.412 -19.088 35.488 1.00 55.20 43 LYS B C 1
ATOM 722 O O . LYS B 2 45 ? 13.907 -18.883 36.588 1.00 53.14 43 LYS B O 1
ATOM 728 N N . CYS B 2 46 ? 14.195 -20.191 34.774 1.00 52.84 44 CYS B N 1
ATOM 729 C CA . CYS B 2 46 ? 13.216 -21.196 35.177 1.00 55.95 44 CYS B CA 1
ATOM 730 C C . CYS B 2 46 ? 13.638 -22.606 35.555 1.00 60.18 44 CYS B C 1
ATOM 731 O O . CYS B 2 46 ? 12.869 -23.333 36.183 1.00 59.48 44 CYS B O 1
ATOM 734 N N . ILE B 2 47 ? 14.835 -23.012 35.163 1.00 59.30 45 ILE B N 1
ATOM 735 C CA . ILE B 2 47 ? 15.265 -24.364 35.455 1.00 56.61 45 ILE B CA 1
ATOM 736 C C . ILE B 2 47 ? 16.231 -24.544 36.620 1.00 55.45 45 ILE B C 1
ATOM 737 O O . ILE B 2 47 ? 17.290 -23.924 36.689 1.00 52.34 45 ILE B O 1
ATOM 741 N N . ASN B 2 48 ? 15.829 -25.413 37.535 1.00 51.15 46 ASN B N 1
ATOM 742 C CA . ASN B 2 48 ? 16.607 -25.751 38.704 1.00 52.48 46 ASN B CA 1
ATOM 743 C C . ASN B 2 48 ? 17.010 -27.199 38.495 1.00 59.15 46 ASN B C 1
ATOM 744 O O . ASN B 2 48 ? 16.155 -28.080 38.412 1.00 59.49 46 ASN B O 1
ATOM 749 N N . THR B 2 49 ? 18.308 -27.456 38.410 1.00 62.39 47 THR B N 1
ATOM 750 C CA . THR B 2 49 ? 18.770 -28.814 38.167 1.00 55.71 47 THR B CA 1
ATOM 751 C C . THR B 2 49 ? 19.115 -29.567 39.438 1.00 53.26 47 THR B C 1
ATOM 752 O O . THR B 2 49 ? 19.280 -30.788 39.406 1.00 54.41 47 THR B O 1
ATOM 756 N N . SER B 2 50 ? 19.210 -28.851 40.556 1.00 45.72 48 SER B N 1
ATOM 757 C CA . SER B 2 50 ? 19.541 -29.493 41.820 1.00 52.10 48 SER B CA 1
ATOM 758 C C . SER B 2 50 ? 18.590 -30.641 42.138 1.00 59.24 48 SER B C 1
ATOM 759 O O . SER B 2 50 ? 17.372 -30.441 42.242 1.00 57.70 48 SER B O 1
ATOM 762 N N . TYR B 2 51 ? 19.161 -31.838 42.286 1.00 60.22 49 TYR B N 1
ATOM 763 C CA . TYR B 2 51 ? 18.410 -33.052 42.607 1.00 58.75 49 TYR B CA 1
ATOM 764 C C . TYR B 2 51 ? 17.144 -33.223 41.784 1.00 62.20 49 TYR B C 1
ATOM 765 O O . TYR B 2 51 ? 16.161 -33.791 42.256 1.00 65.77 49 TYR B O 1
ATOM 774 N N . SER B 2 52 ? 17.179 -32.742 40.548 1.00 68.41 50 SER B N 1
ATOM 775 C CA . SER B 2 52 ? 16.030 -32.805 39.652 1.00 68.74 50 SER B CA 1
ATOM 776 C C . SER B 2 52 ? 15.936 -34.118 38.871 1.00 69.72 50 SER B C 1
ATOM 777 O O . SER B 2 52 ? 16.913 -34.859 38.758 1.00 74.63 50 SER B O 1
ATOM 780 N N . GLU B 2 53 ? 14.750 -34.393 38.337 1.00 69.12 51 GLU B N 1
ATOM 781 C CA . GLU B 2 53 ? 14.503 -35.595 37.551 1.00 69.31 51 GLU B CA 1
ATOM 782 C C . GLU B 2 53 ? 14.121 -35.195 36.129 1.00 74.63 51 GLU B C 1
ATOM 783 O O . GLU B 2 53 ? 13.182 -34.430 35.932 1.00 86.05 51 GLU B O 1
ATOM 789 N N . GLY B 2 54 ? 14.857 -35.724 35.157 1.00 72.48 52 GLY B N 1
ATOM 790 C CA . GLY B 2 54 ? 14.633 -35.451 33.743 1.00 73.70 52 GLY B CA 1
ATOM 791 C C . GLY B 2 54 ? 13.306 -34.905 33.235 1.00 77.53 52 GLY B C 1
ATOM 792 O O . GLY B 2 54 ? 13.243 -34.374 32.123 1.00 79.16 52 GLY B O 1
ATOM 793 N N . GLU B 2 55 ? 12.239 -35.046 34.012 1.00 78.37 53 GLU B N 1
ATOM 794 C CA . GLU B 2 55 ? 10.940 -34.534 33.603 1.00 80.19 53 GLU B CA 1
ATOM 795 C C . GLU B 2 55 ? 10.856 -33.037 33.883 1.00 80.58 53 GLU B C 1
ATOM 796 O O . GLU B 2 55 ? 11.403 -32.542 34.867 1.00 84.38 53 GLU B O 1
ATOM 802 N N . LEU B 2 56 ? 10.174 -32.324 32.997 1.00 79.77 54 LEU B N 1
ATOM 803 C CA . LEU B 2 56 ? 9.974 -30.886 33.124 1.00 76.14 54 LEU B CA 1
ATOM 804 C C . LEU B 2 56 ? 8.670 -30.750 33.905 1.00 71.09 54 LEU B C 1
ATOM 805 O O . LEU B 2 56 ? 7.601 -31.027 33.360 1.00 71.84 54 LEU B O 1
ATOM 810 N N . ASN B 2 57 ? 8.749 -30.342 35.171 1.00 70.04 55 ASN B N 1
ATOM 811 C CA . ASN B 2 57 ? 7.540 -30.229 35.990 1.00 71.50 55 ASN B CA 1
ATOM 812 C C . ASN B 2 57 ? 6.627 -29.045 35.646 1.00 71.22 55 ASN B C 1
ATOM 813 O O . ASN B 2 57 ? 7.009 -28.125 34.915 1.00 67.87 55 ASN B O 1
ATOM 818 N N . LYS B 2 58 ? 5.411 -29.088 36.178 1.00 68.45 56 LYS B N 1
ATOM 819 C CA . LYS B 2 58 ? 4.403 -28.066 35.918 1.00 69.28 56 LYS B CA 1
ATOM 820 C C . LYS B 2 58 ? 4.865 -26.637 36.164 1.00 69.04 56 LYS B C 1
ATOM 821 O O . LYS B 2 58 ? 4.647 -25.754 35.332 1.00 74.65 56 LYS B O 1
ATOM 823 N N . ASN B 2 59 ? 5.494 -26.411 37.310 1.00 64.00 57 ASN B N 1
ATOM 824 C CA . ASN B 2 59 ? 5.982 -25.087 37.664 1.00 62.61 57 ASN B CA 1
ATOM 825 C C . ASN B 2 59 ? 7.065 -24.589 36.719 1.00 63.11 57 ASN B C 1
ATOM 826 O O . ASN B 2 59 ? 7.103 -23.408 36.386 1.00 65.41 57 ASN B O 1
ATOM 831 N N . GLU B 2 60 ? 7.944 -25.489 36.293 1.00 64.07 58 GLU B N 1
ATOM 832 C CA . GLU B 2 60 ? 8.996 -25.141 35.352 1.00 61.41 58 GLU B CA 1
ATOM 833 C C . GLU B 2 60 ? 8.331 -24.845 34.014 1.00 63.82 58 GLU B C 1
ATOM 834 O O . GLU B 2 60 ? 8.724 -23.919 33.302 1.00 61.44 58 GLU B O 1
ATOM 840 N N . SER B 2 61 ? 7.311 -25.637 33.690 1.00 67.09 59 SER B N 1
ATOM 841 C CA . SER B 2 61 ? 6.576 -25.500 32.432 1.00 63.95 59 SER B CA 1
ATOM 842 C C . SER B 2 61 ? 5.869 -24.164 32.266 1.00 62.56 59 SER B C 1
ATOM 843 O O . SER B 2 61 ? 5.943 -23.548 31.202 1.00 60.22 59 SER B O 1
ATOM 846 N N . SER B 2 62 ? 5.164 -23.713 33.299 1.00 60.87 60 SER B N 1
ATOM 847 C CA . SER B 2 62 ? 4.469 -22.431 33.185 1.00 64.08 60 SER B CA 1
ATOM 848 C C . SER B 2 62 ? 5.474 -21.277 33.223 1.00 62.08 60 SER B C 1
ATOM 849 O O . SER B 2 62 ? 5.324 -20.291 32.507 1.00 65.11 60 SER B O 1
ATOM 852 N N . CYS B 2 63 ? 6.501 -21.411 34.055 1.00 57.64 61 CYS B N 1
ATOM 853 C CA . CYS B 2 63 ? 7.546 -20.396 34.152 1.00 62.02 61 CYS B CA 1
ATOM 854 C C . CYS B 2 63 ? 8.064 -20.127 32.739 1.00 58.42 61 CYS B C 1
ATOM 855 O O . CYS B 2 63 ? 8.231 -18.980 32.335 1.00 59.86 61 CYS B O 1
ATOM 858 N N . LEU B 2 64 ? 8.301 -21.197 31.988 1.00 56.09 62 LEU B N 1
ATOM 859 C CA . LEU B 2 64 ? 8.776 -21.071 30.620 1.00 58.43 62 LEU B CA 1
ATOM 860 C C . LEU B 2 64 ? 7.824 -20.235 29.766 1.00 62.17 62 LEU B C 1
ATOM 861 O O . LEU B 2 64 ? 8.250 -19.291 29.108 1.00 65.67 62 LEU B O 1
ATOM 866 N N . ASP B 2 65 ? 6.538 -20.579 29.773 1.00 63.62 63 ASP B N 1
ATOM 867 C CA . ASP B 2 65 ? 5.563 -19.835 28.976 1.00 63.30 63 ASP B CA 1
ATOM 868 C C . ASP B 2 65 ? 5.655 -18.347 29.284 1.00 59.09 63 ASP B C 1
ATOM 869 O O . ASP B 2 65 ? 5.845 -17.515 28.385 1.00 60.68 63 ASP B O 1
ATOM 874 N N . ARG B 2 66 ? 5.527 -18.013 30.562 1.00 58.06 64 ARG B N 1
ATOM 875 C CA . ARG B 2 66 ? 5.595 -16.626 30.988 1.00 56.14 64 ARG B CA 1
ATOM 876 C C . ARG B 2 66 ? 6.952 -16.013 30.684 1.00 60.99 64 ARG B C 1
ATOM 877 O O . ARG B 2 66 ? 7.029 -14.824 30.363 1.00 66.68 64 ARG B O 1
ATOM 885 N N . CYS B 2 67 ? 8.013 -16.823 30.764 1.00 56.18 65 CYS B N 1
ATOM 886 C CA . CYS B 2 67 ? 9.358 -16.334 30.478 1.00 50.64 65 CYS B CA 1
ATOM 887 C C . CYS B 2 67 ? 9.474 -15.944 29.011 1.00 48.62 65 CYS B C 1
ATOM 888 O O . CYS B 2 67 ? 9.956 -14.857 28.685 1.00 46.45 65 CYS B O 1
ATOM 891 N N . VAL B 2 68 ? 9.032 -16.841 28.132 1.00 52.30 66 VAL B N 1
ATOM 892 C CA . VAL B 2 68 ? 9.065 -16.607 26.690 1.00 57.23 66 VAL B CA 1
ATOM 893 C C . VAL B 2 68 ? 8.237 -15.377 26.339 1.00 59.54 66 VAL B C 1
ATOM 894 O O . VAL B 2 68 ? 8.610 -14.584 25.472 1.00 59.30 66 VAL B O 1
ATOM 898 N N . ALA B 2 69 ? 7.118 -15.214 27.034 1.00 62.75 67 ALA B N 1
ATOM 899 C CA . ALA B 2 69 ? 6.250 -14.069 26.804 1.00 61.04 67 ALA B CA 1
ATOM 900 C C . ALA B 2 69 ? 6.915 -12.758 27.235 1.00 60.74 67 ALA B C 1
ATOM 901 O O . ALA B 2 69 ? 6.925 -11.791 26.474 1.00 61.14 67 ALA B O 1
ATOM 903 N N . LYS B 2 70 ? 7.465 -12.711 28.451 1.00 50.84 68 LYS B N 1
ATOM 904 C CA . LYS B 2 70 ? 8.109 -11.479 28.905 1.00 51.32 68 LYS B CA 1
ATOM 905 C C . LYS B 2 70 ? 9.340 -11.139 28.070 1.00 50.15 68 LYS B C 1
ATOM 906 O O . LYS B 2 70 ? 9.745 -9.984 27.995 1.00 53.64 68 LYS B O 1
ATOM 912 N N . TYR B 2 71 ? 9.937 -12.147 27.446 1.00 48.55 69 TYR B N 1
ATOM 913 C CA . TYR B 2 71 ? 11.110 -11.923 26.615 1.00 50.10 69 TYR B CA 1
ATOM 914 C C . TYR B 2 71 ? 10.715 -11.155 25.354 1.00 51.72 69 TYR B C 1
ATOM 915 O O . TYR B 2 71 ? 11.456 -10.301 24.879 1.00 57.04 69 TYR B O 1
ATOM 924 N N . PHE B 2 72 ? 9.553 -11.473 24.795 1.00 56.01 70 PHE B N 1
ATOM 925 C CA . PHE B 2 72 ? 9.089 -10.757 23.613 1.00 58.10 70 PHE B CA 1
ATOM 926 C C . PHE B 2 72 ? 8.633 -9.377 24.038 1.00 50.52 70 PHE B C 1
ATOM 927 O O . PHE B 2 72 ? 8.885 -8.386 23.356 1.00 56.72 70 PHE B O 1
ATOM 935 N N . GLU B 2 73 ? 7.966 -9.311 25.180 1.00 53.28 71 GLU B N 1
ATOM 936 C CA . GLU B 2 73 ? 7.508 -8.026 25.670 1.00 61.57 71 GLU B CA 1
ATOM 937 C C . GLU B 2 73 ? 8.736 -7.141 25.885 1.00 59.25 71 GLU B C 1
ATOM 938 O O . GLU B 2 73 ? 8.690 -5.940 25.636 1.00 63.69 71 GLU B O 1
ATOM 944 N N . THR B 2 74 ? 9.838 -7.755 26.316 1.00 63.82 72 THR B N 1
ATOM 945 C CA . THR B 2 74 ? 11.083 -7.031 26.556 1.00 58.49 72 THR B CA 1
ATOM 946 C C . THR B 2 74 ? 11.678 -6.551 25.235 1.00 57.36 72 THR B C 1
ATOM 947 O O . THR B 2 74 ? 12.223 -5.454 25.173 1.00 55.94 72 THR B O 1
ATOM 951 N N . ASN B 2 75 ? 11.565 -7.365 24.185 1.00 60.97 73 ASN B N 1
ATOM 952 C CA . ASN B 2 75 ? 12.059 -6.994 22.853 1.00 64.78 73 ASN B CA 1
ATOM 953 C C . ASN B 2 75 ? 11.465 -5.657 22.437 1.00 66.25 73 ASN B C 1
ATOM 954 O O . ASN B 2 75 ? 12.179 -4.679 22.221 1.00 67.78 73 ASN B O 1
ATOM 959 N N . VAL B 2 76 ? 10.141 -5.644 22.314 1.00 69.08 74 VAL B N 1
ATOM 960 C CA . VAL B 2 76 ? 9.391 -4.461 21.914 1.00 70.38 74 VAL B CA 1
ATOM 961 C C . VAL B 2 76 ? 9.742 -3.297 22.818 1.00 72.35 74 VAL B C 1
ATOM 962 O O . VAL B 2 76 ? 10.023 -2.198 22.346 1.00 74.42 74 VAL B O 1
ATOM 966 N N . GLN B 2 77 ? 9.725 -3.545 24.122 1.00 75.16 75 GLN B N 1
ATOM 967 C CA . GLN B 2 77 ? 10.064 -2.515 25.096 1.00 75.97 75 GLN B CA 1
ATOM 968 C C . GLN B 2 77 ? 11.421 -1.900 24.735 1.00 75.25 75 GLN B C 1
ATOM 969 O O . GLN B 2 77 ? 11.537 -0.688 24.567 1.00 73.59 75 GLN B O 1
ATOM 975 N N . VAL B 2 78 ? 12.441 -2.746 24.619 1.00 76.48 76 VAL B N 1
ATOM 976 C CA . VAL B 2 78 ? 13.787 -2.296 24.274 1.00 80.72 76 VAL B CA 1
ATOM 977 C C . VAL B 2 78 ? 13.805 -1.688 22.872 1.00 82.71 76 VAL B C 1
ATOM 978 O O . VAL B 2 78 ? 14.627 -0.830 22.565 1.00 85.08 76 VAL B O 1
ATOM 982 N N . GLY B 2 79 ? 12.896 -2.144 22.021 1.00 86.38 77 GLY B N 1
ATOM 983 C CA . GLY B 2 79 ? 12.823 -1.611 20.672 1.00 89.66 77 GLY B CA 1
ATOM 984 C C . GLY B 2 79 ? 12.305 -0.181 20.696 1.00 90.12 77 GLY B C 1
ATOM 985 O O . GLY B 2 79 ? 12.775 0.675 19.950 1.00 89.55 77 GLY B O 1
ATOM 986 N N . GLU B 2 80 ? 11.331 0.080 21.561 1.00 91.99 78 GLU B N 1
ATOM 987 C CA . GLU B 2 80 ? 10.760 1.414 21.687 1.00 91.57 78 GLU B CA 1
ATOM 988 C C . GLU B 2 80 ? 11.727 2.360 22.401 1.00 94.66 78 GLU B C 1
ATOM 989 O O . GLU B 2 80 ? 11.656 3.573 22.215 1.00 96.89 78 GLU B O 1
ATOM 995 N N . ASN B 2 81 ? 12.627 1.806 23.213 1.00 99.22 79 ASN B N 1
ATOM 996 C CA . ASN B 2 81 ? 13.604 2.618 23.942 1.00 99.41 79 ASN B CA 1
ATOM 997 C C . ASN B 2 81 ? 14.683 3.140 22.998 1.00 99.30 79 ASN B C 1
ATOM 998 O O . ASN B 2 81 ? 15.196 4.246 23.178 1.00 98.20 79 ASN B O 1
ATOM 1003 N N . MET B 2 82 ? 15.033 2.335 21.999 1.00 96.65 80 MET B N 1
ATOM 1004 C CA . MET B 2 82 ? 16.037 2.732 21.021 1.00 99.73 80 MET B CA 1
ATOM 1005 C C . MET B 2 82 ? 15.428 3.740 20.047 1.00 103.39 80 MET B C 1
ATOM 1006 O O . MET B 2 82 ? 16.121 4.612 19.520 1.00 104.09 80 MET B O 1
ATOM 1011 N N . GLN B 2 83 ? 14.125 3.610 19.816 1.00 104.07 81 GLN B N 1
ATOM 1012 C CA . GLN B 2 83 ? 13.409 4.508 18.919 1.00 105.83 81 GLN B CA 1
ATOM 1013 C C . GLN B 2 83 ? 13.279 5.894 19.544 1.00 107.06 81 GLN B C 1
ATOM 1014 O O . GLN B 2 83 ? 13.227 6.900 18.838 1.00 107.67 81 GLN B O 1
ATOM 1016 N N . LYS B 2 84 ? 13.227 5.943 20.870 1.00 108.39 82 LYS B N 1
ATOM 1017 C CA . LYS B 2 84 ? 13.108 7.213 21.567 1.00 114.03 82 LYS B CA 1
ATOM 1018 C C . LYS B 2 84 ? 14.393 8.008 21.424 1.00 118.55 82 LYS B C 1
ATOM 1019 O O . LYS B 2 84 ? 14.366 9.180 21.057 1.00 122.86 82 LYS B O 1
ATOM 1025 N N . MET B 2 85 ? 15.520 7.369 21.715 1.00 120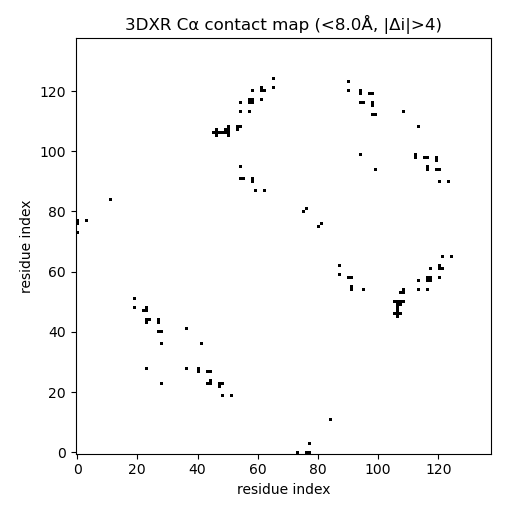.10 83 MET B N 1
ATOM 1026 C CA . MET B 2 85 ? 16.813 8.027 21.606 1.00 122.10 83 MET B CA 1
ATOM 1027 C C . MET B 2 85 ? 17.623 7.405 20.476 1.00 124.37 83 MET B C 1
ATOM 1028 O O . MET B 2 85 ? 18.749 7.894 20.251 1.00 128.87 83 MET B O 1
#

GO terms:
  GO:0045039 protein insertion into mitochondrial inner membrane (P, IDA)
  GO:0042719 mitochondrial intermembrane space chaperone complex (C, IDA)
  GO:0042721 TIM22 mitochondrial import inner membrane insertion complex (C, IDA)
  GO:0140318 protein transporter activity (F, IDA)
  GO:0045039 protein insertion into mitochondrial inner membrane (P, IGI)
  GO:0140318 protein transporter activity (F, IGI)
  GO:0005739 mitochondrion (C, HDA)
  GO:0045039 protein insertion into mitochondrial inner membrane (P, IMP)
  GO:0005743 mitochondrial inner membrane (C, EXP)
  GO:0005758 mitochondrial intermembrane space (C, EXP)
  GO:0140309 unfolded protein holdase activity (F, IDA)
  GO:0005758 mitochondrial intermembrane space (C, TAS)
  GO:0005515 protein binding (F, IPI)
  GO:0005739 mitochondrion (C, IDA)
  GO:0005743 mitochondrial inner membrane (C, IDA)
  GO:0005758 mitochondrial intermembrane space (C, IDA)

B-factor: mean 78.15, std 24.14, range [35.34, 153.34]

Foldseek 3Di:
DVVVVVVVVVVVVVVCVVVLVVQLCVVQPDDDPDDDDDPRSVVSSVVSSVVSVVVVVVVVVVCVVVVVD/DVVVCVVVVVVVVVVVVLVVCLVVVLCVVQPDPVVDDPDQDPRSVVSSVVSSVVSVVVVVVVVVVVVVD

Sequence (138 aa):
FQKVVEQKQMKDFMRLYSNLVERCFTDCVNDFTTSKLTNKEQTCIMKCSEKFLKHSERVGQRFQEQNAASQQKIQAAEAELDLVTDMFNKLVNNCYKKCINTSYSEGELNKNESSCLDRCVAKYFETNVQVGENMQKM

Secondary structure (DSSP, 8-state):
--HHHHHHHHHHHHHHHHHHHHHHHHHH----SSSS--HHHHHHHHHHHHHHHHHHHHHHHHHHHTT--/-TTTTHHHHHHHHHHHHHHHHHHHHHHHHH---TT--SS--HHHHHHHHHHHHHHHHHHHHHHHHHHH-

InterPro domains:
  IPR004217 Tim10-like [PF02953] (14-76)
  IPR035427 Tim10-like domain superfamily [G3DSA:1.10.287.810] (1-87)
  IPR035427 Tim10-like domain superfamily [SSF144122] (20-84)
  IPR050673 Mitochondrial import inner membrane translocase subunit [PTHR13172] (7-80)

Solvent-accessible surface area: 9786 Å² total; per-residue (Å²): 61,80,7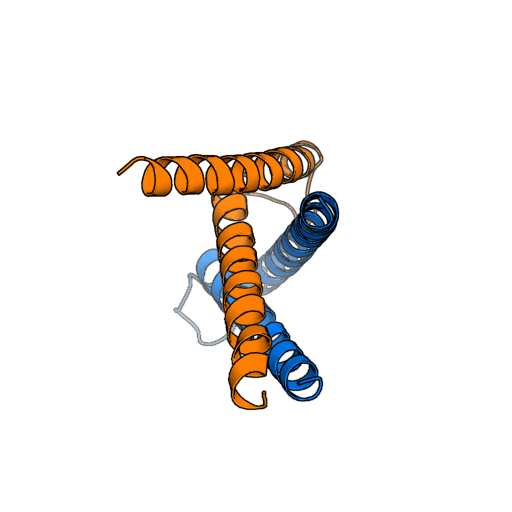9,54,71,70,62,43,55,45,57,43,151,120,31,55,146,63,60,25,76,123,61,4,109,90,64,11,15,131,58,138,122,87,117,167,83,61,115,159,13,99,57,42,45,139,78,20,30,89,12,7,82,26,0,17,114,78,0,14,85,65,12,106,100,37,76,99,121,110,89,61,60,95,111,61,32,56,64,52,71,55,124,59,58,63,27,49,46,104,0,10,72,57,0,20,170,158,17,18,90,64,77,231,32,120,6,128,28,72,81,120,14,11,40,44,0,37,168,21,1,55,142,50,42,124,74,63,95,106,74,39,110,85,150,88,187,122

Nearest PDB structures (foldseek):
  3dxr-assembly1_A  TM=1.015E+00  e=1.526E-09  Saccharomyces cerevisiae
  3dxr-assembly1_B  TM=1.015E+00  e=5.012E-10  Saccharomyces cerevisiae
  2bsk-assembly1_F  TM=8.969E-01  e=1.344E-04  Homo sapiens
  2bsk-assembly1_B  TM=9.298E-01  e=3.643E-04  Homo sapiens
  6vyp-assembly2_k  TM=3.735E-01  e=5.986E+00  Homo sapiens